Protein AF-A0A4U1EPA7-F1 (afdb_monomer)

Mean predicted aligned error: 4.1 Å

Foldseek 3Di:
DPWDFDWDDDDPDIDGRDTDDPVDDPQVSLVVVCVVPVDHSVPDFDDDDPDTD

Sequence (53 aa):
MPLYSVTVKWGKEKFEGVELNTDEPPMVFKAQLFALTGVQPARQKVMVKGGTL

Nearest PDB structures (foldseek):
  1wgg-assembly1_A  TM=9.698E-01  e=1.093E-06  Mus musculus
  7w38-assembly1_x  TM=8.367E-01  e=1.887E-06  Homo sapiens
  7w37-assembly1_x  TM=8.500E-01  e=7.387E-06  Homo sapiens
  7w3h-assembly1_x  TM=9.064E-01  e=3.549E-05  Homo sapiens
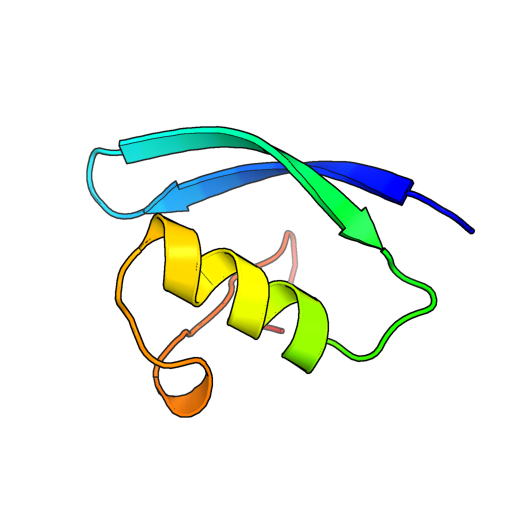  2kk8-assembly1_A  TM=7.867E-01  e=7.525E-01  Arabidopsis thaliana

Secondary structure (DSSP, 8-state):
--EEEEEEEETTEEEEEEEEESSS-HHHHHHHHHHHH---GGG---EETTEE-

pLDDT: mean 87.97, std 4.31, range [66.31, 91.75]

Solvent-accessible surface area (backbone atoms only — not comparable to full-atom values): 3451 Å² total; per-residue (Å²): 131,61,71,39,76,40,71,49,79,53,96,93,47,71,45,72,71,42,78,42,59,73,84,51,62,72,64,58,58,32,50,56,46,21,79,76,67,72,47,54,50,93,76,52,83,46,75,51,97,92,50,75,103

Structure (mmCIF, N/CA/C/O backbone):
data_AF-A0A4U1EPA7-F1
#
_entry.id   AF-A0A4U1EPA7-F1
#
loop_
_atom_site.group_PDB
_atom_site.id
_atom_site.type_symbol
_atom_site.label_atom_id
_atom_site.label_alt_id
_atom_site.label_comp_id
_atom_site.label_asym_id
_atom_site.label_entity_id
_atom_site.label_seq_id
_atom_site.pdbx_PDB_ins_code
_atom_site.Cartn_x
_atom_site.Cartn_y
_atom_site.Cartn_z
_atom_site.occupancy
_atom_site.B_iso_or_equiv
_atom_site.auth_seq_id
_atom_site.auth_comp_id
_atom_site.auth_asym_id
_atom_site.auth_atom_id
_atom_site.pdbx_PDB_model_num
ATOM 1 N N . MET A 1 1 ? 16.578 -9.520 -5.187 1.00 66.31 1 MET A N 1
ATOM 2 C CA . MET A 1 1 ? 15.614 -9.548 -4.071 1.00 66.31 1 MET A CA 1
ATOM 3 C C . MET A 1 1 ? 15.799 -8.345 -3.149 1.00 66.31 1 MET A C 1
ATOM 5 O O . MET A 1 1 ? 16.231 -8.517 -2.010 1.00 66.31 1 MET A O 1
ATOM 9 N N . PRO A 1 2 ? 15.511 -7.112 -3.599 1.00 73.44 2 PRO A N 1
ATOM 10 C CA . PRO A 1 2 ? 15.339 -5.994 -2.687 1.00 73.44 2 PRO A CA 1
ATOM 11 C C . PRO A 1 2 ? 14.015 -6.191 -1.932 1.00 73.44 2 PRO A C 1
ATOM 13 O O . PRO A 1 2 ? 12.932 -5.914 -2.447 1.00 73.44 2 PRO A O 1
ATOM 16 N N . LEU A 1 3 ? 14.111 -6.736 -0.721 1.00 83.56 3 LEU A N 1
ATOM 17 C CA . LEU A 1 3 ? 13.028 -6.745 0.255 1.00 83.56 3 LEU A CA 1
ATOM 18 C C . LEU A 1 3 ? 13.150 -5.486 1.106 1.00 83.56 3 LEU A C 1
ATOM 20 O O . LEU A 1 3 ? 14.173 -5.252 1.752 1.00 83.56 3 LEU A O 1
ATOM 24 N N . TYR A 1 4 ? 12.105 -4.670 1.097 1.00 88.88 4 TYR A N 1
ATOM 25 C CA . TYR A 1 4 ? 12.020 -3.457 1.892 1.00 88.88 4 TYR A CA 1
ATOM 26 C C . TYR A 1 4 ? 11.018 -3.647 3.015 1.00 88.88 4 TYR A C 1
ATOM 28 O O . TYR A 1 4 ? 9.880 -4.039 2.783 1.00 88.88 4 TYR A O 1
ATOM 36 N N . SER A 1 5 ? 11.415 -3.309 4.235 1.00 90.25 5 SER A N 1
ATOM 37 C CA . SER A 1 5 ? 10.472 -3.203 5.340 1.00 90.25 5 SER A CA 1
ATOM 38 C C . SER A 1 5 ? 9.772 -1.847 5.256 1.00 90.25 5 SER A C 1
ATOM 40 O O . SER A 1 5 ? 10.402 -0.799 5.423 1.00 90.25 5 SER A O 1
ATOM 42 N N . VAL A 1 6 ? 8.478 -1.851 4.942 1.00 91.31 6 VAL A N 1
ATOM 43 C CA . VAL A 1 6 ? 7.651 -0.648 4.830 1.00 91.31 6 VAL A CA 1
ATOM 44 C C . VAL A 1 6 ? 6.591 -0.604 5.920 1.00 91.31 6 VAL A C 1
ATOM 46 O O . VAL A 1 6 ? 6.180 -1.605 6.501 1.00 91.31 6 VAL A O 1
ATOM 49 N N . THR A 1 7 ? 6.141 0.609 6.215 1.00 90.94 7 THR A N 1
ATOM 50 C CA . THR A 1 7 ? 5.018 0.842 7.119 1.00 90.94 7 THR A CA 1
ATOM 51 C C . THR A 1 7 ? 3.781 1.166 6.300 1.00 90.94 7 THR A C 1
ATOM 53 O O . THR A 1 7 ? 3.779 2.127 5.529 1.00 90.94 7 THR A O 1
ATOM 56 N N . VAL A 1 8 ? 2.711 0.409 6.506 1.00 91.75 8 VAL A N 1
ATOM 57 C CA . VAL A 1 8 ? 1.421 0.625 5.853 1.00 91.75 8 VAL A CA 1
ATOM 58 C C . VAL A 1 8 ? 0.477 1.294 6.841 1.00 91.75 8 VAL A C 1
ATOM 60 O O . VAL A 1 8 ? 0.271 0.810 7.950 1.00 91.75 8 VAL A O 1
ATOM 63 N N . LYS A 1 9 ? -0.126 2.410 6.435 1.00 91.50 9 LYS A N 1
ATOM 64 C CA . LYS A 1 9 ? -1.147 3.103 7.225 1.00 91.50 9 LYS A CA 1
ATOM 65 C C . LYS A 1 9 ? -2.518 2.891 6.594 1.00 91.50 9 LYS A C 1
ATOM 67 O O . LYS A 1 9 ? -2.715 3.248 5.434 1.00 91.50 9 LYS A O 1
ATOM 72 N N . TRP A 1 10 ? -3.466 2.380 7.373 1.00 91.56 10 TRP A N 1
ATOM 73 C CA . TRP A 1 10 ? -4.844 2.159 6.941 1.00 91.56 10 TRP A CA 1
ATOM 74 C C . TRP A 1 10 ? -5.825 2.680 7.995 1.00 91.56 10 TRP A C 1
ATOM 76 O O . TRP A 1 10 ? -5.952 2.127 9.083 1.00 91.56 10 TRP A O 1
ATOM 86 N N . GLY A 1 11 ? -6.517 3.784 7.698 1.00 87.75 11 GLY A N 1
ATOM 87 C CA . GLY A 1 11 ? -7.424 4.419 8.658 1.00 87.75 11 GLY A CA 1
ATOM 88 C C . GLY A 1 11 ? -6.706 4.822 9.954 1.00 87.75 11 GLY A C 1
ATOM 89 O O . GLY A 1 11 ? -5.849 5.710 9.942 1.00 87.75 11 GLY A O 1
ATOM 90 N N . LYS A 1 12 ? -7.076 4.179 11.070 1.00 88.94 12 LYS A N 1
ATOM 91 C CA . LYS A 1 12 ? -6.442 4.356 12.390 1.00 88.94 12 LYS A CA 1
ATOM 92 C C . LYS A 1 12 ? -5.343 3.326 12.676 1.00 88.94 12 LYS A C 1
ATOM 94 O O . LYS A 1 12 ? -4.612 3.496 13.646 1.00 88.94 12 LYS A O 1
ATOM 99 N N . GLU A 1 13 ? -5.224 2.294 11.849 1.00 88.50 13 GLU A N 1
ATOM 100 C CA . GLU A 1 13 ? -4.256 1.217 12.014 1.00 88.50 13 GLU A CA 1
ATOM 101 C C . GLU A 1 13 ? -2.948 1.538 11.289 1.00 88.50 13 GLU A C 1
ATOM 103 O O . GLU A 1 13 ? -2.910 2.181 10.230 1.00 88.50 13 GLU A O 1
ATOM 108 N N . LYS A 1 14 ? -1.851 1.089 11.891 1.00 91.31 14 LYS A N 1
ATOM 109 C CA . LYS A 1 14 ? -0.499 1.218 11.364 1.00 91.31 14 LYS A CA 1
ATOM 110 C C . LYS A 1 14 ? 0.150 -0.156 11.443 1.00 91.31 14 LYS A C 1
ATOM 112 O O . LYS A 1 14 ? 0.367 -0.671 12.533 1.00 91.31 14 LYS A O 1
ATOM 117 N N . PHE A 1 15 ? 0.445 -0.729 10.287 1.00 89.81 15 PHE A N 1
ATOM 118 C CA . PHE A 1 15 ? 1.153 -1.992 10.158 1.00 89.81 15 PHE A CA 1
ATOM 119 C C . PHE A 1 15 ? 2.624 -1.675 9.912 1.00 89.81 15 PHE A C 1
ATOM 121 O O . PHE A 1 15 ? 2.993 -1.167 8.852 1.00 89.81 15 PHE A O 1
ATOM 128 N N . GLU A 1 16 ? 3.452 -1.903 10.922 1.00 91.56 16 GLU A N 1
ATOM 129 C CA . GLU A 1 16 ? 4.902 -1.757 10.821 1.00 91.56 16 GLU A CA 1
ATOM 130 C C . GLU A 1 16 ? 5.523 -3.092 10.407 1.00 91.56 16 GLU A C 1
ATOM 132 O O . GLU A 1 16 ? 5.016 -4.152 10.765 1.00 91.56 16 GLU A O 1
ATOM 137 N N . GLY A 1 17 ? 6.616 -3.045 9.644 1.00 88.50 17 GLY A N 1
ATOM 138 C CA . GLY A 1 17 ? 7.339 -4.258 9.267 1.00 88.50 17 GLY A CA 1
ATOM 139 C C . GLY A 1 17 ? 6.745 -5.034 8.090 1.00 88.50 17 GLY A C 1
ATOM 140 O O . GLY A 1 17 ? 7.035 -6.217 7.954 1.00 88.50 17 GLY A O 1
ATOM 141 N N . VAL A 1 18 ? 5.923 -4.410 7.240 1.00 90.06 18 VAL A N 1
ATOM 142 C CA . VAL A 1 18 ? 5.380 -5.082 6.051 1.00 90.06 18 VAL A CA 1
ATOM 143 C C . VAL A 1 18 ? 6.494 -5.237 5.025 1.00 90.06 18 VAL A C 1
ATOM 145 O O . VAL A 1 18 ? 7.087 -4.253 4.594 1.00 90.06 18 VAL A O 1
ATOM 148 N N . GLU A 1 19 ? 6.781 -6.468 4.627 1.00 90.06 19 GLU A N 1
ATOM 149 C CA . GLU A 1 19 ? 7.772 -6.743 3.592 1.00 90.06 19 GLU A CA 1
ATOM 150 C C . GLU A 1 19 ? 7.222 -6.379 2.208 1.00 90.06 19 GLU A C 1
ATOM 152 O O . GLU A 1 19 ? 6.163 -6.849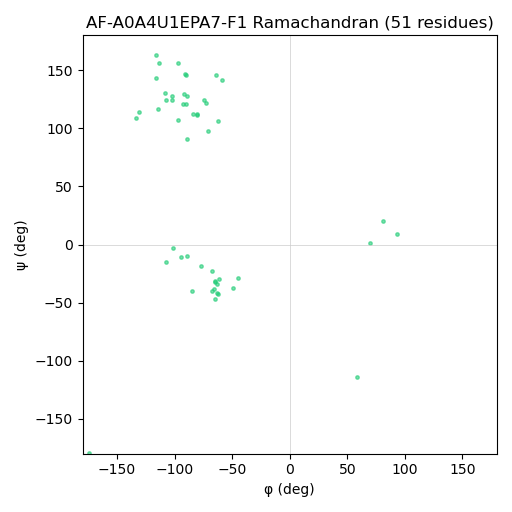 1.802 1.00 90.06 19 GLU A O 1
ATOM 157 N N . LEU A 1 20 ? 7.943 -5.525 1.488 1.00 88.25 20 LEU A N 1
ATOM 158 C CA . LEU A 1 20 ? 7.670 -5.123 0.115 1.00 88.25 20 LEU A CA 1
ATOM 159 C C . LEU A 1 20 ? 8.799 -5.633 -0.775 1.00 88.25 20 LEU A C 1
ATOM 161 O O . LEU A 1 20 ? 9.941 -5.189 -0.657 1.00 88.25 20 LEU A O 1
ATOM 165 N N . ASN A 1 21 ? 8.460 -6.524 -1.698 1.00 89.38 21 ASN A N 1
ATOM 166 C CA . ASN A 1 21 ? 9.369 -6.982 -2.738 1.00 89.38 21 ASN A CA 1
ATOM 167 C C . ASN A 1 21 ? 9.186 -6.127 -4.001 1.00 89.38 21 ASN A C 1
ATOM 169 O O . ASN A 1 21 ? 8.085 -6.068 -4.547 1.00 89.38 21 ASN A O 1
ATOM 173 N N . THR A 1 22 ? 10.246 -5.461 -4.468 1.00 86.94 22 THR A N 1
ATOM 174 C CA . THR A 1 22 ? 10.193 -4.637 -5.693 1.00 86.94 22 THR A CA 1
ATOM 175 C C . THR A 1 22 ? 10.520 -5.402 -6.972 1.00 86.94 22 THR A C 1
ATOM 177 O O . THR A 1 22 ? 10.331 -4.850 -8.052 1.00 86.94 22 THR A O 1
ATOM 180 N N . ASP A 1 23 ? 11.015 -6.640 -6.873 1.00 89.44 23 ASP A N 1
ATOM 181 C CA . ASP A 1 23 ? 11.215 -7.510 -8.044 1.00 89.44 23 ASP A CA 1
ATOM 182 C C . ASP A 1 23 ? 9.882 -8.117 -8.525 1.00 89.44 23 ASP A C 1
ATOM 184 O O . ASP A 1 23 ? 9.770 -8.581 -9.659 1.00 89.44 23 ASP A O 1
ATOM 188 N N . GLU A 1 24 ? 8.863 -8.117 -7.663 1.00 86.88 24 GLU A N 1
ATOM 189 C CA . GLU A 1 24 ? 7.551 -8.691 -7.939 1.00 86.88 24 GLU A CA 1
ATOM 190 C C . GLU A 1 24 ? 6.526 -7.652 -8.401 1.00 86.88 24 GLU A C 1
ATOM 192 O O . GLU A 1 24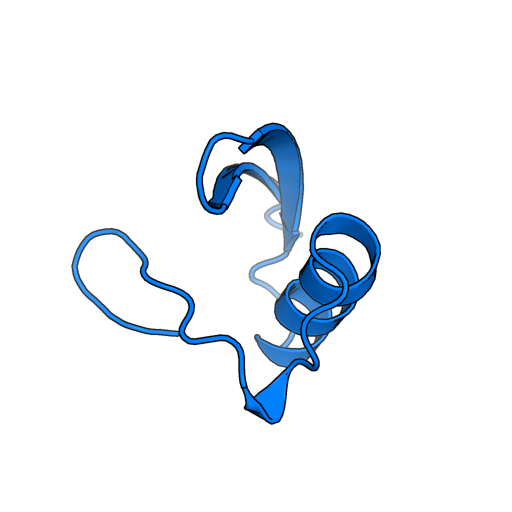 ? 6.638 -6.457 -8.106 1.00 86.88 24 GLU A O 1
ATOM 197 N N . PRO A 1 25 ? 5.483 -8.089 -9.131 1.00 88.81 25 PRO A N 1
ATOM 198 C CA . PRO A 1 25 ? 4.462 -7.174 -9.593 1.00 88.81 25 PRO A CA 1
ATOM 199 C C . PRO A 1 25 ? 3.693 -6.547 -8.412 1.00 88.81 25 PRO A C 1
ATOM 201 O O . PRO A 1 25 ? 3.376 -7.239 -7.440 1.00 88.81 25 PRO A O 1
ATOM 2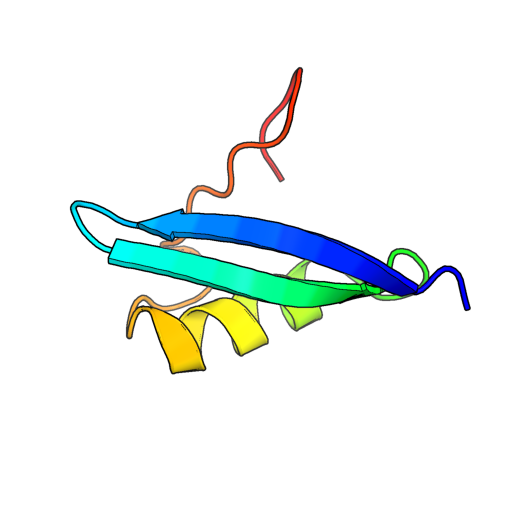04 N N . PRO A 1 26 ? 3.263 -5.273 -8.538 1.00 86.50 26 PRO A N 1
ATOM 205 C CA . PRO A 1 26 ? 2.450 -4.539 -7.556 1.00 86.50 26 PRO A CA 1
ATOM 206 C C . PRO A 1 26 ? 1.263 -5.304 -6.961 1.00 86.50 26 PRO A C 1
ATOM 208 O O . PRO A 1 26 ? 0.826 -5.045 -5.839 1.00 86.50 26 PRO A O 1
ATOM 211 N N . MET A 1 27 ? 0.710 -6.238 -7.733 1.00 89.19 27 MET A N 1
ATOM 212 C CA . MET A 1 27 ? -0.433 -7.053 -7.344 1.00 89.19 27 MET A CA 1
ATOM 213 C C . MET A 1 27 ? -0.130 -7.979 -6.160 1.00 89.19 27 MET A C 1
ATOM 215 O O . MET A 1 27 ? -1.023 -8.193 -5.342 1.00 89.19 27 MET A O 1
ATOM 219 N N . VAL A 1 28 ? 1.107 -8.467 -6.023 1.00 89.94 28 VAL A N 1
ATOM 220 C CA . VAL A 1 28 ? 1.531 -9.308 -4.889 1.00 89.94 28 VAL A CA 1
ATOM 221 C C . VAL A 1 28 ? 1.460 -8.505 -3.593 1.00 89.94 28 VAL A C 1
ATOM 223 O O . VAL A 1 28 ? 0.820 -8.929 -2.630 1.00 89.94 28 VAL A O 1
ATOM 226 N N . PHE A 1 29 ? 1.992 -7.282 -3.607 1.00 89.69 29 PHE A N 1
ATOM 227 C CA . PHE A 1 29 ? 1.906 -6.384 -2.459 1.00 89.69 29 PHE A CA 1
ATOM 228 C C . PHE A 1 29 ? 0.450 -6.024 -2.120 1.00 89.69 29 PHE A C 1
ATOM 230 O O . PHE A 1 29 ? 0.047 -6.080 -0.960 1.00 89.69 29 PHE A O 1
ATOM 237 N N . LYS A 1 30 ? -0.396 -5.742 -3.122 1.00 90.38 30 LYS A N 1
ATOM 238 C CA . LYS A 1 30 ? -1.834 -5.490 -2.895 1.00 90.38 30 LYS A CA 1
ATOM 239 C C . LYS A 1 30 ? -2.569 -6.712 -2.324 1.00 90.38 30 LYS A C 1
ATOM 241 O O . LYS A 1 30 ? -3.488 -6.555 -1.521 1.00 90.38 30 LYS A O 1
ATOM 246 N N . ALA A 1 31 ? -2.180 -7.930 -2.698 1.00 90.75 31 ALA A N 1
ATOM 247 C CA . ALA A 1 31 ? -2.742 -9.152 -2.123 1.00 90.75 31 ALA A CA 1
ATOM 248 C C . ALA A 1 31 ? -2.354 -9.317 -0.643 1.00 90.75 31 ALA A C 1
ATOM 250 O O . ALA A 1 31 ? -3.204 -9.644 0.183 1.00 90.75 31 ALA A O 1
ATOM 251 N N . GLN A 1 32 ? -1.114 -8.999 -0.277 1.00 88.88 32 GLN A N 1
ATOM 252 C CA . GLN A 1 32 ? -0.685 -8.973 1.124 1.00 88.88 32 GLN A CA 1
ATOM 253 C C . GLN A 1 32 ? -1.449 -7.912 1.931 1.00 88.88 32 GLN A C 1
ATOM 255 O O . GLN A 1 32 ? -1.930 -8.182 3.031 1.00 88.88 32 GLN A O 1
ATOM 260 N N . LEU A 1 33 ? -1.659 -6.727 1.352 1.00 90.38 33 LEU A N 1
ATOM 261 C CA . LEU A 1 33 ? -2.489 -5.679 1.948 1.00 90.38 33 LEU A CA 1
ATOM 262 C C . LEU A 1 33 ? -3.950 -6.107 2.138 1.00 90.38 33 LEU A C 1
ATOM 264 O O . LEU A 1 33 ? -4.593 -5.638 3.076 1.00 90.38 33 LEU A O 1
ATOM 268 N N . PHE A 1 34 ? -4.487 -6.997 1.297 1.00 91.50 34 PHE A N 1
ATOM 269 C CA . PHE A 1 34 ? -5.836 -7.542 1.482 1.00 91.50 34 PHE A CA 1
ATOM 270 C C . PHE A 1 34 ? -5.931 -8.390 2.754 1.00 91.50 34 PHE A C 1
ATOM 272 O O . PHE A 1 34 ? -6.914 -8.260 3.478 1.00 91.50 34 PHE A O 1
ATOM 279 N N . ALA A 1 35 ? -4.899 -9.174 3.080 1.00 88.62 35 ALA A N 1
ATOM 280 C CA . ALA A 1 35 ? -4.858 -9.930 4.332 1.00 88.62 35 ALA A CA 1
ATOM 281 C C . ALA A 1 35 ? -4.812 -9.017 5.574 1.00 88.62 35 ALA A C 1
ATOM 283 O O . ALA A 1 35 ? -5.361 -9.375 6.611 1.00 88.62 35 ALA A O 1
ATOM 284 N N . LEU A 1 36 ? -4.201 -7.831 5.461 1.00 88.50 36 LEU A N 1
ATOM 285 C CA . LEU A 1 36 ? -4.093 -6.863 6.562 1.00 88.50 36 LEU A CA 1
ATOM 286 C C . LEU A 1 36 ? -5.327 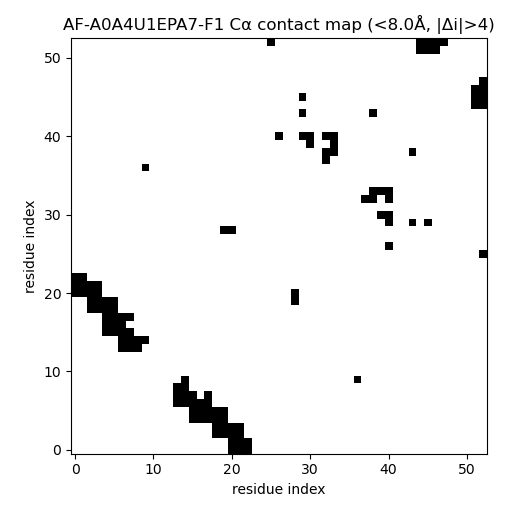-5.958 6.702 1.00 88.50 36 LEU A C 1
ATOM 288 O O . LEU A 1 36 ? -5.741 -5.640 7.809 1.00 88.50 36 LEU A O 1
ATOM 292 N N . THR A 1 37 ? -5.902 -5.512 5.584 1.00 89.25 37 THR A N 1
ATOM 293 C CA . THR A 1 37 ? -6.947 -4.469 5.562 1.00 89.25 37 THR A CA 1
ATOM 294 C C . THR A 1 37 ? -8.344 -4.996 5.236 1.00 89.25 37 THR A C 1
ATOM 296 O O . THR A 1 37 ? -9.324 -4.268 5.389 1.00 89.25 37 THR A O 1
ATOM 299 N N . GLY A 1 38 ? -8.458 -6.221 4.713 1.00 88.88 38 GLY A N 1
ATOM 300 C CA . GLY A 1 38 ? -9.708 -6.792 4.199 1.00 88.88 38 GLY A CA 1
ATOM 301 C C . GLY A 1 38 ? -10.223 -6.148 2.903 1.00 88.88 38 GLY A C 1
ATOM 302 O O . GLY A 1 38 ? -11.270 -6.542 2.388 1.00 88.88 38 GLY A O 1
ATOM 303 N N . VAL A 1 39 ? -9.514 -5.163 2.337 1.00 90.25 39 VAL A N 1
ATOM 304 C CA . VAL A 1 39 ? -9.931 -4.471 1.108 1.00 90.25 39 VAL A CA 1
ATOM 305 C C . VAL A 1 39 ? -9.382 -5.180 -0.114 1.00 90.25 39 VAL A C 1
ATOM 307 O O . VAL A 1 39 ? -8.185 -5.413 -0.211 1.00 90.25 39 VAL A O 1
ATOM 310 N N . GLN A 1 40 ? -10.237 -5.504 -1.081 1.00 89.81 40 GLN A N 1
ATOM 311 C CA . GLN A 1 40 ? -9.801 -6.192 -2.298 1.00 89.81 40 GLN A CA 1
ATOM 312 C C . GLN A 1 40 ? -8.737 -5.387 -3.074 1.00 89.81 40 GLN A C 1
ATOM 314 O O . GLN A 1 40 ? -8.911 -4.174 -3.223 1.00 89.81 40 GLN A O 1
ATOM 319 N N . PRO A 1 41 ? -7.710 -6.035 -3.660 1.00 89.00 41 PRO A N 1
ATOM 320 C CA . PRO A 1 41 ? -6.621 -5.378 -4.397 1.00 89.00 41 PRO A CA 1
ATOM 321 C C . PRO A 1 41 ? -7.073 -4.358 -5.451 1.00 89.00 41 PRO A C 1
ATOM 323 O O . PRO A 1 41 ? -6.471 -3.297 -5.585 1.00 89.00 41 PRO A O 1
ATOM 326 N N . ALA A 1 42 ? -8.173 -4.637 -6.159 1.00 88.19 42 ALA A N 1
ATOM 327 C CA . ALA A 1 42 ? -8.728 -3.748 -7.185 1.00 88.19 42 ALA A CA 1
ATOM 328 C C . ALA A 1 42 ? -9.293 -2.427 -6.627 1.00 88.19 42 ALA A C 1
ATOM 330 O O . ALA A 1 42 ? -9.400 -1.440 -7.349 1.00 88.19 42 ALA A O 1
ATOM 331 N N . ARG A 1 43 ? -9.664 -2.401 -5.341 1.00 88.69 43 ARG A N 1
ATOM 332 C CA . ARG A 1 43 ? -10.221 -1.230 -4.643 1.00 88.69 43 ARG A CA 1
ATOM 333 C C . ARG A 1 43 ? -9.186 -0.517 -3.772 1.00 88.69 43 ARG A C 1
ATOM 335 O O . ARG A 1 43 ? -9.502 0.506 -3.168 1.00 88.69 43 ARG A O 1
ATOM 342 N N . GLN A 1 44 ? -7.966 -1.045 -3.692 1.00 87.62 44 GLN A N 1
ATOM 343 C CA . GLN A 1 44 ? -6.887 -0.443 -2.923 1.00 87.62 44 GLN A CA 1
ATOM 344 C C . GLN A 1 44 ? -6.191 0.643 -3.746 1.00 87.62 44 GLN A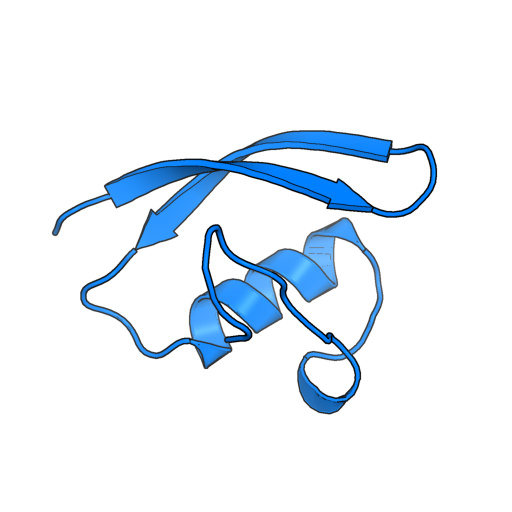 C 1
ATOM 346 O O . GLN A 1 44 ? -5.483 0.364 -4.715 1.00 87.62 44 GLN A O 1
ATOM 351 N N . LYS A 1 45 ? -6.346 1.896 -3.316 1.00 88.44 45 LYS A N 1
ATOM 352 C CA . LYS A 1 45 ? -5.542 3.013 -3.818 1.00 88.44 45 LYS A CA 1
ATOM 353 C C . LYS A 1 45 ? -4.281 3.146 -2.962 1.00 88.44 45 LYS A C 1
ATOM 355 O O . LYS A 1 45 ? -4.295 3.828 -1.938 1.00 88.44 45 LYS A O 1
ATOM 360 N N . VAL A 1 46 ? -3.207 2.467 -3.365 1.00 88.94 46 VAL A N 1
ATOM 361 C CA . VAL A 1 46 ? -1.932 2.460 -2.632 1.00 88.94 46 VAL A CA 1
ATOM 362 C C . VAL A 1 46 ? -1.157 3.732 -2.963 1.00 88.94 46 VAL A C 1
ATOM 364 O O . VAL A 1 46 ? -0.722 3.933 -4.094 1.00 88.94 46 VAL A O 1
ATOM 367 N N . MET A 1 47 ? -1.001 4.613 -1.977 1.00 89.12 47 MET A N 1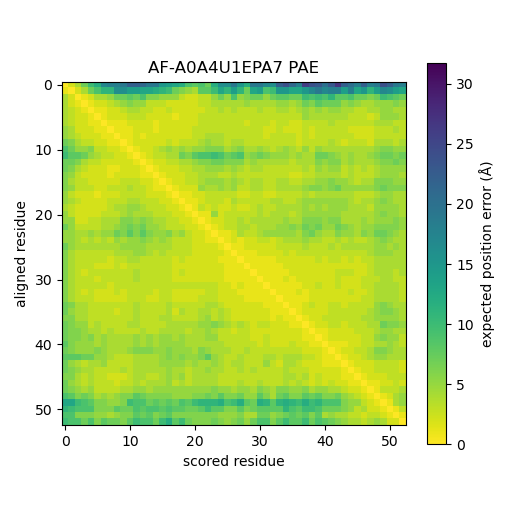
ATOM 368 C CA . MET A 1 47 ? -0.196 5.825 -2.124 1.00 89.12 47 MET A CA 1
ATOM 369 C C . MET A 1 47 ? 1.238 5.559 -1.681 1.00 89.12 47 MET A C 1
ATOM 371 O O . MET A 1 47 ? 1.476 5.075 -0.575 1.00 89.12 47 MET A O 1
ATOM 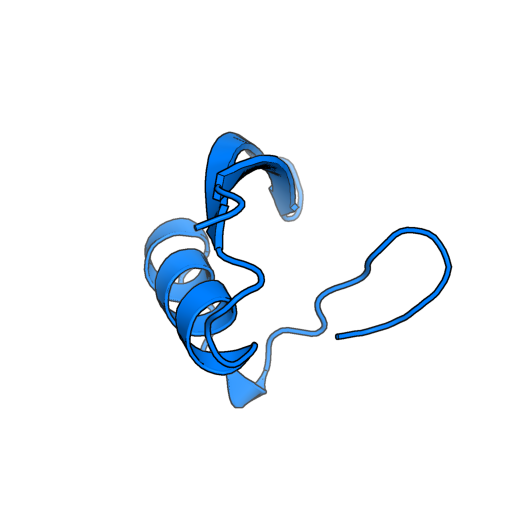375 N N . VAL A 1 48 ? 2.186 5.927 -2.533 1.00 87.31 48 VAL A N 1
ATOM 376 C CA . VAL A 1 48 ? 3.623 5.892 -2.253 1.00 87.31 48 VAL A CA 1
ATOM 377 C C . VAL A 1 48 ? 4.177 7.314 -2.282 1.00 87.31 48 VAL A C 1
ATOM 379 O O . VAL A 1 48 ? 3.534 8.243 -2.778 1.00 87.31 48 VAL A O 1
ATOM 382 N N . LYS A 1 49 ? 5.367 7.531 -1.716 1.00 82.94 49 LYS A N 1
ATOM 383 C CA . LYS A 1 49 ? 5.968 8.870 -1.674 1.00 82.94 49 LYS A CA 1
ATOM 384 C C . LYS A 1 49 ? 6.227 9.358 -3.107 1.00 82.94 49 LYS A C 1
ATOM 386 O O . LYS A 1 49 ? 7.148 8.884 -3.759 1.00 82.94 49 LYS A O 1
ATOM 391 N N . GLY A 1 50 ? 5.405 10.299 -3.575 1.00 84.38 50 GLY A N 1
ATOM 392 C CA . GLY A 1 50 ? 5.502 10.874 -4.920 1.00 84.38 50 GLY A CA 1
ATOM 393 C C . GLY A 1 50 ? 4.639 10.207 -5.999 1.00 84.38 50 GLY A C 1
ATOM 394 O O . GLY A 1 50 ? 4.789 10.564 -7.162 1.00 84.38 50 GLY A O 1
ATOM 395 N N . GLY A 1 51 ? 3.729 9.282 -5.664 1.00 84.81 51 GLY A N 1
ATOM 396 C CA . GLY A 1 51 ? 2.877 8.645 -6.674 1.00 84.81 51 GLY A CA 1
ATOM 397 C C . GLY A 1 51 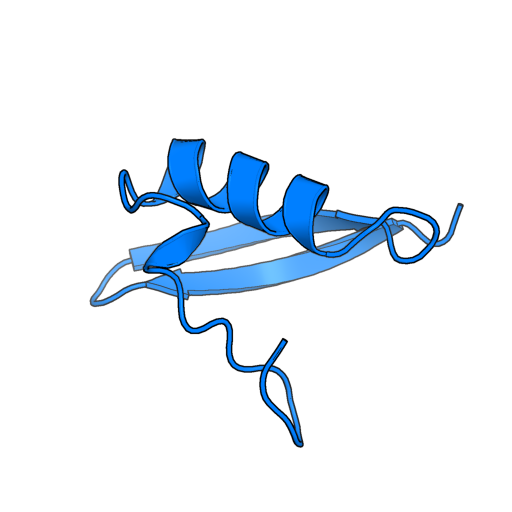? 1.800 7.707 -6.127 1.00 84.81 51 GLY A C 1
ATOM 398 O O . GLY A 1 51 ? 1.654 7.522 -4.920 1.00 84.81 51 GLY A O 1
ATOM 399 N N . THR A 1 52 ? 1.027 7.111 -7.035 1.00 84.06 52 THR A N 1
ATOM 400 C CA . THR A 1 52 ? 0.069 6.034 -6.723 1.00 84.06 52 THR A CA 1
ATOM 401 C C . THR A 1 52 ? 0.518 4.765 -7.439 1.00 84.06 52 THR A C 1
ATOM 403 O O . THR A 1 52 ? 1.031 4.855 -8.553 1.00 84.06 52 THR A O 1
ATOM 406 N N . LEU A 1 53 ? 0.344 3.618 -6.787 1.00 80.69 53 LEU A N 1
ATOM 407 C CA . LEU A 1 53 ? 0.803 2.299 -7.227 1.00 80.69 53 LEU A CA 1
ATOM 408 C C . LEU A 1 53 ? -0.365 1.405 -7.669 1.00 80.69 53 LEU A C 1
ATOM 410 O O . LEU A 1 53 ? -1.485 1.520 -7.113 1.00 80.69 53 LEU A O 1
#

Radius of gyration: 10.61 Å; Cα contacts (8 Å, |Δi|>4): 60; chains: 1; bounding box: 26×21×22 Å

Organism: Monodon monoceros (NCBI:txid40151)

InterPro domains:
  IPR029071 Ubiquitin-like domain superfamily [SSF54236] (2-53)
  IPR044635 Ubiquitin carboxyl-terminal hydrolase 14-like [PTHR43982] (1-53)